Protein AF-A0A5K0V650-F1 (afdb_monomer_lite)

Sequence (108 aa):
VHGYGITNDHCFAHLDLGFRFYSLTGSVNGVLGQTYADNYKSRAKIGLKMPVLGGDREFLSSGLFPTDCAAARFTGTASGLTVEGAVRPGEGDLVCKTGFNGRGMICK

Radius of gyration: 17.77 Å; chains: 1; bounding box: 38×36×45 Å

Secondary structure (DSSP, 8-state):
-------TT------------S---S--TTTT-GGGSTT------TT-SS-----HHHH--SSSS----TT-------SS---TTPPPTTS----EEE-TTSS-EEE-

InterPro domains:
  IPR009646 Root cap [PF06830] (18-74)

Structure (mmCIF, N/CA/C/O backbone):
data_AF-A0A5K0V650-F1
#
_entry.id   AF-A0A5K0V650-F1
#
loop_
_atom_site.group_PDB
_atom_site.id
_atom_site.type_symbol
_atom_site.label_atom_id
_atom_site.label_alt_id
_atom_site.label_comp_id
_atom_site.label_asym_id
_atom_site.label_entity_id
_atom_site.label_seq_id
_atom_site.pdbx_PDB_ins_code
_atom_site.Cartn_x
_atom_site.Cartn_y
_atom_site.Cartn_z
_atom_site.occupancy
_atom_site.B_iso_or_equiv
_atom_site.auth_seq_id
_atom_site.auth_comp_id
_atom_site.auth_asym_id
_atom_site.auth_atom_id
_atom_site.pdbx_PDB_model_num
ATOM 1 N N . VAL A 1 1 ? -12.272 10.402 17.957 1.00 54.97 1 VAL A N 1
ATOM 2 C CA . VAL A 1 1 ? -12.130 10.947 16.582 1.00 54.97 1 VAL A CA 1
ATOM 3 C C . VAL A 1 1 ? -12.067 9.872 15.500 1.00 54.97 1 VAL A C 1
ATOM 5 O O . VAL A 1 1 ? -12.547 10.177 14.421 1.00 54.97 1 VAL A O 1
ATOM 8 N N . HIS A 1 2 ? -11.681 8.621 15.766 1.00 61.09 2 HIS A N 1
ATOM 9 C CA . HIS A 1 2 ? -11.790 7.601 14.713 1.00 61.09 2 HIS A CA 1
ATOM 10 C C . HIS A 1 2 ? -12.796 6.475 14.943 1.00 61.09 2 HIS A C 1
ATOM 12 O O . HIS A 1 2 ? -13.172 5.858 13.962 1.00 61.09 2 HIS A O 1
ATOM 18 N N . GLY A 1 3 ? -13.323 6.293 16.165 1.00 56.44 3 GLY A N 1
ATOM 19 C CA . GLY A 1 3 ? -14.560 5.533 16.410 1.00 56.44 3 GLY A CA 1
ATOM 20 C C . GLY A 1 3 ? -14.665 4.226 15.623 1.00 56.44 3 GLY A C 1
ATOM 21 O O . GLY A 1 3 ? -15.738 3.931 15.115 1.00 56.44 3 GLY A O 1
ATOM 22 N N . TYR A 1 4 ? -13.550 3.497 15.485 1.00 66.94 4 TYR A N 1
ATOM 23 C CA . TYR A 1 4 ? -13.370 2.382 14.549 1.00 66.94 4 TYR A CA 1
ATOM 24 C C . TYR A 1 4 ? -14.221 1.142 14.888 1.00 66.94 4 TYR A C 1
ATOM 26 O O . TYR A 1 4 ? -13.916 0.047 14.435 1.00 66.94 4 TYR A O 1
ATOM 34 N N . GLY A 1 5 ? -15.255 1.289 15.722 1.00 66.56 5 GLY A N 1
ATOM 35 C CA . GLY A 1 5 ? -16.130 0.197 16.139 1.00 66.56 5 GLY A CA 1
ATOM 36 C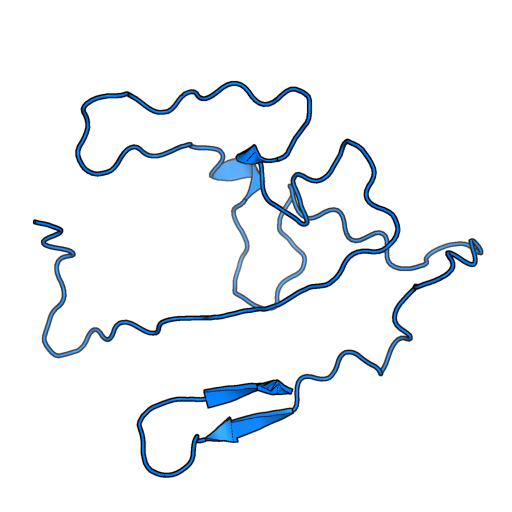 C . GLY A 1 5 ? -15.399 -0.912 16.889 1.00 66.56 5 GLY A C 1
ATOM 37 O O . GLY A 1 5 ? -15.839 -2.052 16.850 1.00 66.56 5 GLY A O 1
ATOM 38 N N . ILE A 1 6 ? -14.274 -0.603 17.540 1.00 68.31 6 ILE A N 1
ATOM 39 C CA . ILE A 1 6 ? -13.504 -1.598 18.285 1.00 68.31 6 ILE A CA 1
ATOM 40 C C . ILE A 1 6 ? -14.292 -2.041 19.511 1.00 68.31 6 ILE A C 1
ATOM 42 O O . ILE A 1 6 ? -14.545 -1.251 20.421 1.00 68.31 6 ILE A O 1
ATOM 46 N N . THR A 1 7 ? -14.674 -3.313 19.507 1.00 77.00 7 THR A N 1
ATOM 47 C CA . THR A 1 7 ? -15.161 -4.042 20.674 1.00 77.00 7 THR A CA 1
ATOM 48 C C . THR A 1 7 ? -13.969 -4.510 21.510 1.00 77.00 7 THR A C 1
ATOM 50 O O . THR A 1 7 ? -12.820 -4.434 21.072 1.00 77.00 7 THR A O 1
ATOM 53 N N . ASN A 1 8 ? -14.223 -5.032 22.712 1.00 74.50 8 ASN A N 1
ATOM 54 C CA . ASN A 1 8 ? -13.172 -5.581 23.585 1.00 74.50 8 ASN A CA 1
ATOM 55 C C . ASN A 1 8 ? -12.379 -6.740 22.944 1.00 74.50 8 ASN A C 1
ATOM 57 O O . ASN A 1 8 ? -11.324 -7.122 23.448 1.00 74.50 8 ASN A O 1
ATOM 61 N N . ASP A 1 9 ? -12.879 -7.272 21.832 1.00 76.88 9 ASP A N 1
A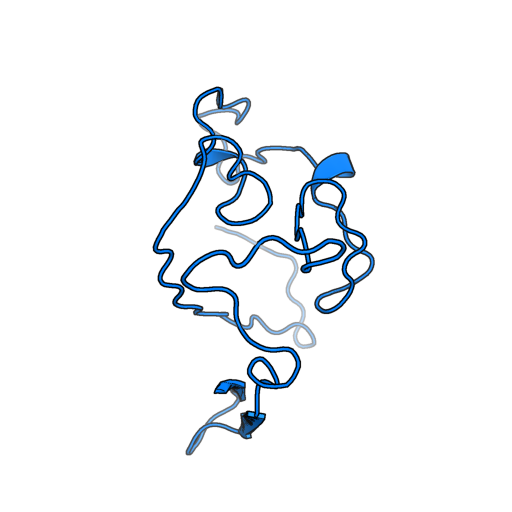TOM 62 C CA . ASP A 1 9 ? -12.358 -8.426 21.105 1.00 76.88 9 ASP A CA 1
ATOM 63 C C . ASP A 1 9 ? -11.453 -7.998 19.933 1.00 76.88 9 ASP A C 1
ATOM 65 O O . ASP A 1 9 ? -10.783 -8.825 19.313 1.00 76.88 9 ASP A O 1
ATOM 69 N N . HIS A 1 10 ? -11.415 -6.700 19.617 1.00 68.00 10 HIS A N 1
ATOM 70 C CA . HIS A 1 10 ? -10.635 -6.136 18.522 1.00 68.00 10 HIS A CA 1
ATOM 71 C C . HIS A 1 10 ? -9.383 -5.426 19.056 1.00 68.00 10 HIS A C 1
ATOM 73 O O . HIS A 1 10 ? -9.441 -4.605 19.967 1.00 68.00 10 HIS A O 1
ATOM 79 N N . CYS A 1 11 ? -8.223 -5.734 18.476 1.00 69.88 11 CYS A N 1
ATOM 80 C CA . CYS A 1 11 ? -6.940 -5.142 18.853 1.00 69.88 11 CYS A CA 1
ATOM 81 C C . CYS A 1 11 ? -6.312 -4.429 17.653 1.00 69.88 11 CYS A C 1
ATOM 83 O O . CYS A 1 11 ? -6.338 -4.946 16.538 1.00 69.88 11 CYS A O 1
ATOM 85 N N . PHE A 1 12 ? -5.702 -3.265 17.890 1.00 68.88 12 PHE A N 1
ATOM 86 C CA . PHE A 1 12 ? -4.808 -2.652 16.911 1.00 68.88 12 PHE A CA 1
ATOM 87 C C . PHE A 1 12 ? -3.414 -3.258 17.027 1.00 68.88 12 PHE A C 1
ATOM 89 O O . PHE A 1 12 ? -2.858 -3.341 18.121 1.00 68.88 12 PHE A O 1
ATOM 96 N N . ALA A 1 13 ? -2.836 -3.616 15.886 1.00 69.25 13 ALA A N 1
ATOM 97 C CA . ALA A 1 13 ? -1.410 -3.855 15.755 1.00 69.25 13 ALA A CA 1
ATOM 98 C C . ALA A 1 13 ? -0.815 -2.714 14.927 1.00 69.25 13 ALA A C 1
ATOM 100 O O . ALA A 1 13 ? -1.354 -2.366 13.876 1.00 69.25 13 ALA A O 1
ATOM 101 N N . HIS A 1 14 ? 0.275 -2.126 15.413 1.00 70.38 14 HIS A N 1
ATOM 102 C CA . HIS A 1 14 ? 1.083 -1.223 14.608 1.00 70.38 14 HIS A CA 1
ATOM 103 C C . HIS A 1 14 ? 2.166 -2.050 13.918 1.00 70.38 14 HIS A C 1
ATOM 105 O O . HIS A 1 14 ? 2.891 -2.791 14.584 1.00 70.38 14 HIS A O 1
ATOM 111 N N . LEU A 1 15 ? 2.220 -1.971 12.591 1.00 75.00 15 LEU A N 1
ATOM 112 C CA . LEU A 1 15 ? 3.197 -2.674 11.773 1.00 75.00 15 LEU A CA 1
ATOM 113 C C . LEU A 1 15 ? 4.191 -1.652 11.224 1.00 75.00 15 LEU A C 1
ATOM 115 O O . LEU A 1 15 ? 3.898 -0.962 10.251 1.00 75.00 15 LEU A O 1
ATOM 119 N N . ASP A 1 16 ? 5.355 -1.577 11.860 1.00 75.31 16 ASP A N 1
ATOM 120 C CA . ASP A 1 16 ? 6.468 -0.746 11.410 1.00 75.31 16 ASP A CA 1
ATOM 121 C C . ASP A 1 16 ? 7.422 -1.594 10.558 1.00 75.31 16 ASP A C 1
ATOM 123 O O . ASP A 1 16 ? 8.026 -2.552 11.046 1.00 75.31 16 ASP A O 1
ATOM 127 N N . LEU A 1 17 ? 7.558 -1.247 9.275 1.00 74.62 17 LEU A N 1
ATOM 128 C CA . LEU A 1 17 ? 8.448 -1.919 8.326 1.00 74.62 17 LEU A CA 1
ATOM 129 C C . LEU A 1 17 ? 9.429 -0.912 7.722 1.00 74.62 17 LEU A C 1
ATOM 131 O O . LEU A 1 17 ? 9.041 0.183 7.318 1.00 74.62 17 LEU A O 1
ATOM 135 N N . GLY A 1 18 ? 10.701 -1.299 7.638 1.00 78.06 18 GLY A N 1
ATOM 136 C CA . GLY A 1 18 ? 11.758 -0.503 7.021 1.00 78.06 18 GLY A CA 1
ATOM 137 C C . GLY A 1 18 ? 12.340 -1.223 5.813 1.00 78.06 18 GLY A C 1
ATOM 138 O O . GLY A 1 18 ? 12.898 -2.308 5.954 1.00 78.06 18 GLY A O 1
ATOM 139 N N . PHE A 1 19 ? 12.251 -0.603 4.638 1.00 76.81 19 PHE A N 1
ATOM 140 C CA . PHE A 1 19 ? 12.819 -1.131 3.399 1.00 76.81 19 PHE A CA 1
ATOM 141 C C . PHE A 1 19 ? 13.831 -0.147 2.814 1.00 76.81 19 PHE A C 1
ATOM 143 O O . PHE A 1 19 ? 13.639 1.068 2.873 1.00 76.81 19 PHE A O 1
ATOM 150 N N . ARG A 1 20 ? 14.898 -0.673 2.206 1.00 77.06 20 ARG A N 1
ATOM 151 C CA . ARG A 1 20 ? 15.845 0.111 1.409 1.00 77.06 20 ARG A CA 1
ATOM 152 C C . ARG A 1 20 ? 15.850 -0.410 -0.019 1.00 77.06 20 ARG A C 1
ATOM 154 O O . ARG A 1 20 ? 16.187 -1.565 -0.254 1.00 77.06 20 ARG A O 1
ATOM 161 N N . PHE A 1 21 ? 15.511 0.462 -0.960 1.00 76.38 21 PHE A N 1
ATOM 162 C CA . PHE A 1 21 ? 15.482 0.144 -2.384 1.00 76.38 21 PHE A CA 1
ATOM 163 C C . PHE A 1 21 ? 16.673 0.796 -3.089 1.00 76.38 21 PHE A C 1
ATOM 165 O O . PHE A 1 21 ? 16.968 1.964 -2.842 1.00 76.38 21 PHE A O 1
ATOM 172 N N . TYR A 1 22 ? 17.352 0.052 -3.964 1.00 73.94 22 TYR A N 1
ATOM 173 C CA . TYR A 1 22 ? 18.552 0.528 -4.666 1.00 73.94 22 TYR A CA 1
ATOM 174 C C . TYR A 1 22 ? 18.297 0.907 -6.136 1.00 73.94 22 TYR A C 1
ATOM 176 O O . TYR A 1 22 ? 19.114 1.598 -6.734 1.00 73.94 22 TYR A O 1
ATOM 184 N N . SER A 1 23 ? 17.172 0.495 -6.736 1.00 75.62 23 SER A N 1
ATOM 185 C CA . SER A 1 23 ? 16.867 0.750 -8.158 1.00 75.62 23 SER A CA 1
ATOM 186 C C . SER A 1 23 ? 15.358 0.772 -8.435 1.00 75.62 23 SER A C 1
ATOM 188 O O . SER A 1 23 ? 14.808 -0.130 -9.061 1.00 75.62 23 SER A O 1
ATOM 190 N N . LEU A 1 24 ? 14.662 1.796 -7.934 1.00 75.00 24 LEU A N 1
ATOM 191 C CA . LEU A 1 24 ? 13.234 1.981 -8.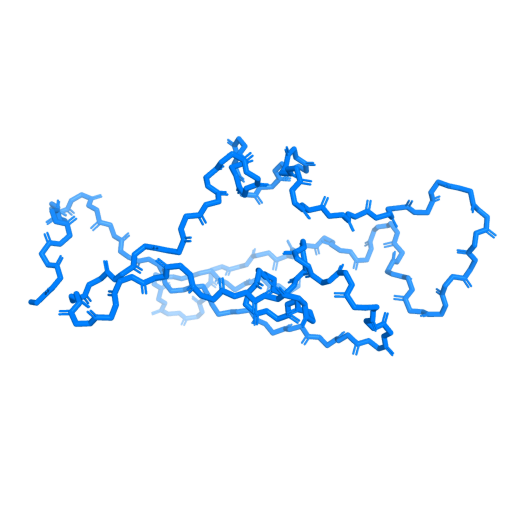215 1.00 75.00 24 LEU A CA 1
ATOM 192 C C . LEU A 1 24 ? 13.021 2.582 -9.610 1.00 75.00 24 LEU A C 1
ATOM 194 O O . LEU A 1 24 ? 13.650 3.573 -9.973 1.00 75.00 24 LEU A O 1
ATOM 198 N N . THR A 1 25 ? 12.099 1.997 -10.375 1.00 76.00 25 THR A N 1
ATOM 199 C CA . THR A 1 25 ? 11.567 2.602 -11.611 1.00 76.00 25 THR A CA 1
ATOM 200 C C . THR A 1 25 ? 10.401 3.536 -11.276 1.00 76.00 25 THR A C 1
ATOM 202 O O . THR A 1 25 ? 9.916 3.502 -10.155 1.00 76.00 25 THR A O 1
ATOM 205 N N . GLY A 1 26 ? 9.881 4.328 -12.223 1.00 74.88 26 GLY A N 1
ATOM 206 C CA . GLY A 1 26 ? 8.679 5.155 -11.984 1.00 74.88 26 GLY A CA 1
ATOM 207 C C . GLY A 1 26 ? 7.403 4.353 -11.662 1.00 74.88 26 GLY A C 1
ATOM 208 O O . GLY A 1 26 ? 6.473 4.868 -11.044 1.00 74.88 26 GLY A O 1
ATOM 209 N N . SER A 1 27 ? 7.362 3.058 -12.005 1.00 76.88 27 SER A N 1
ATOM 210 C CA . SER A 1 27 ? 6.220 2.169 -11.748 1.00 76.88 27 SER A CA 1
ATOM 211 C C . SER A 1 27 ? 6.300 1.530 -10.351 1.00 76.88 27 SER A C 1
ATOM 213 O O . SER A 1 27 ? 6.400 0.313 -10.213 1.00 76.88 27 SER A O 1
ATOM 215 N N . VAL A 1 28 ? 6.255 2.354 -9.298 1.00 80.88 28 VAL A N 1
ATOM 216 C CA . VAL A 1 28 ? 6.411 1.915 -7.891 1.00 80.88 28 VAL A CA 1
ATOM 217 C C . VAL A 1 28 ? 5.114 1.513 -7.185 1.00 80.88 28 VAL A C 1
ATOM 219 O O . VAL A 1 28 ? 5.158 1.174 -6.004 1.00 80.88 28 VAL A O 1
ATOM 222 N N . ASN A 1 29 ? 3.966 1.533 -7.875 1.00 79.75 29 ASN A N 1
ATOM 223 C CA . ASN A 1 29 ? 2.640 1.299 -7.278 1.00 79.75 29 ASN A CA 1
ATOM 224 C C . ASN A 1 29 ? 2.589 0.059 -6.371 1.00 79.75 29 ASN A C 1
ATOM 226 O O . ASN A 1 29 ? 2.034 0.125 -5.281 1.00 79.75 29 ASN A O 1
ATOM 230 N N . GLY A 1 30 ? 3.199 -1.046 -6.800 1.00 76.19 30 GLY A N 1
ATOM 231 C CA . GLY A 1 30 ? 3.203 -2.309 -6.061 1.00 76.19 30 GLY A CA 1
ATOM 232 C C . GLY A 1 30 ? 4.206 -2.419 -4.918 1.00 76.19 30 GLY A C 1
ATOM 233 O O . GLY A 1 30 ? 4.164 -3.404 -4.193 1.00 76.19 30 GLY A O 1
ATOM 234 N N . VAL A 1 31 ? 5.121 -1.455 -4.784 1.00 78.38 31 VAL A N 1
ATOM 235 C CA . VAL A 1 31 ? 6.234 -1.499 -3.820 1.00 78.38 31 VAL A CA 1
ATOM 236 C C . VAL A 1 31 ? 6.117 -0.376 -2.792 1.00 78.38 31 VAL A C 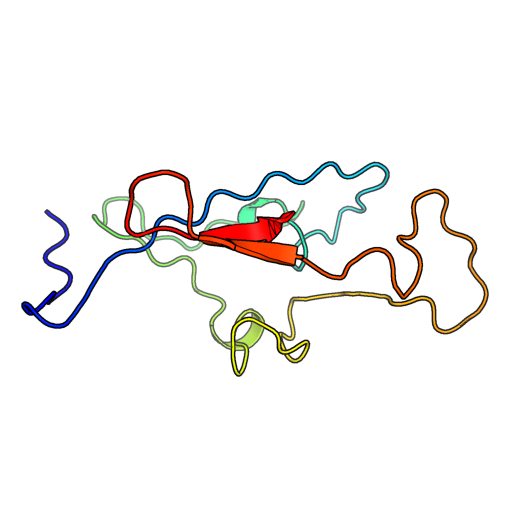1
ATOM 238 O O . VAL A 1 31 ? 6.168 -0.631 -1.595 1.00 78.38 31 VAL A O 1
ATOM 241 N N . LEU A 1 32 ? 5.938 0.866 -3.250 1.00 83.12 32 LEU A N 1
ATOM 242 C CA . LEU A 1 32 ? 5.792 2.045 -2.387 1.00 83.12 32 LEU A CA 1
ATOM 243 C C . LEU A 1 32 ? 4.335 2.495 -2.224 1.00 83.12 32 LEU A C 1
ATOM 245 O O . LEU A 1 32 ? 4.031 3.302 -1.349 1.00 83.12 32 LEU A O 1
ATOM 249 N N . GLY A 1 33 ? 3.434 1.990 -3.065 1.00 84.69 33 GLY A N 1
ATOM 250 C CA . GLY A 1 33 ? 2.041 2.415 -3.103 1.00 84.69 33 GLY A CA 1
ATOM 251 C C . GLY A 1 33 ? 1.772 3.519 -4.123 1.00 84.69 33 GLY A C 1
ATOM 252 O O . GLY A 1 33 ? 2.676 4.173 -4.649 1.00 84.69 33 GLY A O 1
ATOM 253 N N . GLN A 1 34 ? 0.483 3.731 -4.398 1.00 86.69 34 GLN A N 1
ATOM 254 C CA . GLN A 1 34 ? 0.036 4.628 -5.466 1.00 86.69 34 GLN A CA 1
ATOM 255 C C . GLN A 1 34 ? 0.460 6.085 -5.309 1.00 86.69 34 GLN A C 1
ATOM 257 O O . GLN A 1 34 ? 0.627 6.772 -6.306 1.00 86.69 34 GLN A O 1
ATOM 262 N N . THR A 1 35 ? 0.683 6.562 -4.084 1.00 87.25 35 THR A N 1
ATOM 263 C CA . THR A 1 35 ? 1.058 7.960 -3.822 1.00 87.25 35 THR A CA 1
ATOM 264 C C . THR A 1 35 ? 2.473 8.318 -4.270 1.00 87.25 35 THR A C 1
ATOM 266 O O . THR A 1 35 ? 2.785 9.501 -4.359 1.00 87.25 35 THR A O 1
ATOM 269 N N . TYR A 1 36 ? 3.320 7.321 -4.534 1.00 86.75 36 TYR A N 1
ATOM 270 C CA . TYR A 1 36 ? 4.702 7.512 -4.979 1.00 86.75 36 TYR A CA 1
ATOM 271 C C . TYR A 1 36 ? 4.877 7.350 -6.493 1.00 86.75 36 TYR A C 1
ATOM 273 O O . TYR A 1 36 ? 5.980 7.560 -6.996 1.00 86.75 36 TYR A O 1
ATOM 281 N N . ALA A 1 37 ? 3.824 6.971 -7.224 1.00 84.50 37 ALA A N 1
ATOM 282 C CA . ALA A 1 37 ? 3.884 6.904 -8.678 1.00 84.50 37 ALA A CA 1
ATOM 283 C C . ALA A 1 37 ? 4.022 8.306 -9.286 1.00 84.50 37 ALA A C 1
ATOM 285 O O . ALA A 1 37 ? 3.387 9.263 -8.839 1.00 84.50 37 ALA A O 1
ATOM 286 N N . ASP A 1 38 ? 4.830 8.410 -10.337 1.00 85.25 38 ASP A N 1
ATOM 287 C CA . ASP A 1 38 ? 5.130 9.661 -11.043 1.00 85.25 38 ASP A CA 1
ATOM 288 C C . ASP A 1 38 ? 3.884 10.358 -11.614 1.00 85.25 38 ASP A C 1
ATOM 290 O O . ASP A 1 38 ? 3.796 11.585 -11.653 1.00 85.25 38 ASP A O 1
ATOM 294 N N . ASN A 1 39 ? 2.891 9.573 -12.017 1.00 85.75 39 ASN A N 1
ATOM 295 C CA . ASN A 1 39 ? 1.635 10.029 -12.588 1.00 85.75 39 ASN A CA 1
ATOM 296 C C . ASN A 1 39 ? 0.484 10.094 -11.569 1.00 85.75 39 ASN A C 1
ATOM 298 O O . ASN A 1 39 ? -0.674 10.272 -11.971 1.00 85.75 39 ASN A O 1
ATOM 302 N N . TYR A 1 40 ? 0.766 9.948 -10.270 1.00 88.00 40 TYR A N 1
ATOM 303 C CA . TYR A 1 40 ? -0.273 9.948 -9.249 1.00 88.00 40 TYR A CA 1
ATOM 304 C C . TYR A 1 40 ? -0.993 11.294 -9.171 1.00 88.00 40 TYR A C 1
ATOM 306 O O . TYR A 1 40 ? -0.398 12.362 -9.031 1.00 88.00 40 TYR A O 1
ATOM 314 N N . LYS A 1 41 ? -2.324 11.227 -9.193 1.00 88.38 41 LYS A N 1
ATOM 315 C CA . LYS A 1 41 ? -3.204 12.358 -8.910 1.00 88.38 41 LYS A CA 1
ATOM 316 C C . LYS A 1 41 ? -4.148 11.956 -7.794 1.00 88.38 41 LYS A C 1
ATOM 318 O O . LYS A 1 41 ? -4.922 11.010 -7.940 1.00 88.38 41 LYS A O 1
ATOM 323 N N . SER A 1 42 ? -4.087 12.687 -6.684 1.00 87.25 42 SER A N 1
ATOM 324 C CA . SER A 1 42 ? -4.951 12.421 -5.540 1.00 87.25 42 SER A CA 1
ATOM 325 C C . SER A 1 42 ? -6.419 12.590 -5.926 1.00 87.25 42 SER A C 1
ATOM 327 O O . SER A 1 42 ? -6.846 13.668 -6.332 1.00 87.25 42 SER A O 1
ATOM 329 N N . ARG A 1 43 ? -7.198 11.518 -5.763 1.00 86.31 43 ARG A N 1
ATOM 330 C CA . ARG A 1 43 ? -8.671 11.547 -5.812 1.00 86.31 43 ARG A CA 1
ATOM 331 C C . ARG A 1 43 ? -9.289 11.712 -4.422 1.00 86.31 43 ARG A C 1
ATOM 333 O O . ARG A 1 43 ? -10.508 11.685 -4.272 1.00 86.31 43 ARG A O 1
ATOM 340 N N . ALA A 1 44 ? -8.448 11.841 -3.399 1.00 87.19 44 ALA A N 1
ATOM 341 C CA . ALA A 1 44 ? -8.870 11.901 -2.015 1.00 87.19 44 ALA A CA 1
ATOM 342 C C . ALA A 1 44 ? -9.658 13.196 -1.770 1.00 87.19 44 ALA A C 1
ATOM 344 O O . ALA A 1 44 ? -9.188 14.291 -2.087 1.00 87.19 44 ALA A O 1
ATOM 345 N N . LYS A 1 45 ? -10.856 13.090 -1.188 1.00 84.81 45 LYS A N 1
ATOM 346 C CA . LYS A 1 45 ? -11.675 14.268 -0.883 1.00 84.81 45 LYS A CA 1
ATOM 347 C C . LYS A 1 45 ? -11.084 15.028 0.305 1.00 84.81 45 LYS A C 1
ATOM 349 O O . LYS A 1 45 ? -11.187 14.591 1.452 1.00 84.81 45 LYS A O 1
ATOM 354 N N . ILE A 1 46 ? -10.479 16.175 0.015 1.00 83.56 46 ILE A N 1
ATOM 355 C CA . ILE A 1 46 ? -9.894 17.075 1.014 1.00 83.56 46 ILE A CA 1
ATOM 356 C C . ILE A 1 46 ? -11.003 17.596 1.944 1.00 83.56 46 ILE A C 1
ATOM 358 O O . ILE A 1 46 ? -12.121 17.865 1.507 1.00 83.56 46 ILE A O 1
ATOM 362 N N . GLY A 1 47 ? -10.702 17.702 3.241 1.00 84.69 47 GLY A N 1
ATOM 363 C CA . GLY A 1 47 ? -11.648 18.157 4.268 1.00 84.69 47 GLY A CA 1
ATOM 364 C C . GLY A 1 47 ? -12.476 17.041 4.912 1.00 84.69 47 GLY A C 1
ATOM 365 O O . GLY A 1 47 ? -13.186 17.294 5.883 1.00 84.69 47 GLY A O 1
ATOM 366 N N . LEU A 1 48 ? -12.361 15.796 4.432 1.00 83.25 48 LEU A N 1
ATOM 367 C CA . LEU A 1 48 ? -12.842 14.637 5.177 1.00 83.25 48 LEU A CA 1
ATOM 368 C C . LEU A 1 48 ? -11.833 14.227 6.247 1.00 83.25 48 LEU A C 1
ATOM 370 O O . LEU A 1 48 ? -10.623 14.283 6.056 1.00 83.25 48 LEU A O 1
ATOM 374 N N . LYS A 1 49 ? -12.363 13.737 7.363 1.00 80.56 49 LYS A N 1
ATOM 375 C CA . LYS A 1 49 ? -11.579 13.250 8.499 1.00 80.56 49 LYS A CA 1
ATOM 376 C C . LYS A 1 49 ? -10.757 11.994 8.191 1.00 80.56 49 LYS A C 1
ATOM 378 O O . LYS A 1 49 ? -9.717 11.784 8.799 1.00 80.56 49 LYS A O 1
ATOM 383 N N . MET A 1 50 ? -11.264 11.151 7.291 1.00 80.75 50 MET A N 1
ATOM 384 C CA . MET A 1 50 ? -10.615 9.927 6.818 1.00 80.75 50 MET A CA 1
ATOM 385 C C . MET A 1 50 ? -10.860 9.802 5.312 1.00 80.75 50 MET A C 1
ATOM 387 O O . MET A 1 50 ? -11.837 9.179 4.892 1.00 80.75 50 MET A O 1
ATOM 391 N N . PRO A 1 51 ? -10.054 10.481 4.485 1.00 81.94 51 PRO A N 1
ATOM 392 C CA . PRO A 1 51 ? -10.207 10.411 3.046 1.00 81.94 51 PRO A CA 1
ATOM 393 C C . PRO A 1 51 ? -9.686 9.062 2.533 1.00 81.94 51 PRO A C 1
ATOM 395 O O . PRO A 1 51 ? -8.556 8.668 2.809 1.00 81.94 51 PRO A O 1
ATOM 398 N N . VAL A 1 52 ? -10.520 8.356 1.774 1.00 84.12 52 VAL A N 1
ATOM 399 C CA . VAL A 1 52 ? -10.154 7.092 1.124 1.00 84.12 52 VAL A CA 1
ATOM 400 C C . VAL A 1 52 ? -9.542 7.406 -0.242 1.00 84.12 52 VAL A C 1
ATOM 402 O O . VAL A 1 52 ? -10.127 8.158 -1.021 1.00 84.12 52 VAL A O 1
ATOM 405 N N . LEU A 1 53 ? -8.363 6.849 -0.536 1.00 86.44 53 LEU A N 1
ATOM 406 C CA . LEU A 1 53 ? -7.668 7.057 -1.820 1.00 86.44 53 LEU A CA 1
ATOM 407 C C . LEU A 1 53 ? -8.309 6.261 -2.979 1.00 86.44 53 LEU A C 1
ATOM 409 O O . LEU A 1 53 ? -8.185 6.626 -4.153 1.00 86.44 53 LEU A O 1
ATOM 413 N N . GLY A 1 54 ? -9.023 5.183 -2.641 1.00 86.12 54 GLY A N 1
ATOM 414 C CA . GLY A 1 54 ? -9.557 4.205 -3.587 1.00 86.12 54 GLY A CA 1
ATOM 415 C C . GLY A 1 54 ? -8.470 3.275 -4.130 1.00 86.12 54 GLY A C 1
ATOM 416 O O . GLY A 1 54 ? -7.343 3.274 -3.631 1.00 86.12 54 GLY A O 1
ATOM 417 N N . GLY A 1 55 ? -8.814 2.516 -5.169 1.00 86.81 55 GLY A N 1
ATOM 418 C CA . GLY A 1 55 ? -7.939 1.495 -5.748 1.00 86.81 55 GLY A CA 1
ATOM 419 C C . GLY A 1 55 ? -8.153 0.103 -5.142 1.00 86.81 55 GLY A C 1
ATOM 420 O O . GLY A 1 55 ? -7.243 -0.714 -5.108 1.00 86.81 55 GLY A O 1
ATOM 421 N N . ASP A 1 56 ? -9.335 -0.154 -4.585 1.00 87.31 56 ASP A N 1
ATOM 422 C CA . ASP A 1 56 ? -9.686 -1.432 -3.971 1.00 87.31 56 ASP A CA 1
ATOM 423 C C . ASP A 1 56 ? -9.460 -2.596 -4.939 1.00 87.31 56 ASP A C 1
ATOM 425 O O . ASP A 1 56 ? -8.800 -3.556 -4.573 1.00 87.31 56 ASP A O 1
ATOM 429 N N . ARG A 1 57 ? -9.891 -2.490 -6.199 1.00 88.25 57 ARG A N 1
ATOM 430 C CA . ARG A 1 57 ? -9.649 -3.546 -7.195 1.00 88.25 57 ARG A CA 1
ATOM 431 C C . ARG A 1 57 ? -8.169 -3.827 -7.447 1.00 88.25 57 ARG A C 1
ATOM 433 O O . ARG A 1 57 ? -7.815 -4.973 -7.701 1.00 88.25 57 ARG A O 1
ATOM 440 N N . GLU A 1 58 ? -7.330 -2.799 -7.447 1.00 87.31 58 GLU A N 1
ATOM 441 C CA . GLU A 1 58 ? -5.908 -2.913 -7.763 1.00 87.31 58 GLU A CA 1
ATOM 442 C C . GLU A 1 58 ? -5.086 -3.394 -6.562 1.00 87.31 58 GLU A C 1
ATOM 444 O O . GLU A 1 58 ? -4.110 -4.116 -6.749 1.00 87.31 58 GLU A O 1
ATOM 449 N N . PHE A 1 59 ? -5.474 -3.008 -5.345 1.00 87.56 59 PHE A N 1
ATOM 450 C CA . PHE A 1 59 ? -4.724 -3.276 -4.114 1.00 87.56 59 PHE A CA 1
ATOM 451 C C . PHE A 1 59 ? -5.324 -4.392 -3.244 1.00 87.56 59 PHE A C 1
ATOM 453 O O . PHE A 1 59 ? -4.749 -4.725 -2.206 1.00 87.56 59 PHE A O 1
ATOM 460 N N . LEU A 1 60 ? -6.461 -4.975 -3.636 1.00 89.38 60 LEU A N 1
ATOM 461 C CA . LEU A 1 60 ? -7.057 -6.104 -2.928 1.00 89.38 60 LEU A CA 1
ATOM 462 C C . LEU A 1 60 ? -6.200 -7.359 -3.105 1.00 89.38 60 LEU A C 1
ATOM 464 O O . LEU A 1 60 ? -5.779 -7.709 -4.204 1.00 89.38 60 LEU A O 1
ATOM 468 N N . SER A 1 61 ? -5.963 -8.016 -1.977 1.00 88.88 61 SER A N 1
ATOM 469 C CA . SER A 1 61 ? -5.213 -9.258 -1.832 1.00 88.88 61 SER A CA 1
ATOM 470 C C . SER A 1 61 ? -6.058 -10.214 -0.998 1.00 88.88 61 SER A C 1
ATOM 472 O O . SER A 1 61 ? -6.783 -9.767 -0.101 1.00 88.88 61 SER A O 1
ATOM 474 N N . SER A 1 62 ? -5.967 -11.520 -1.247 1.00 88.25 62 SER A N 1
ATOM 475 C CA . SER A 1 62 ? -6.675 -12.522 -0.432 1.00 88.25 62 SER A CA 1
ATOM 476 C C . SER A 1 62 ? -6.127 -12.645 0.996 1.00 88.25 62 SER A C 1
ATOM 478 O O . SER A 1 62 ? -6.742 -13.295 1.842 1.00 88.25 62 SER A O 1
ATOM 480 N N . GLY A 1 63 ? -4.996 -12.002 1.301 1.00 83.44 63 GLY A N 1
ATOM 481 C CA . GLY A 1 63 ? -4.398 -12.002 2.632 1.00 83.44 63 GLY A CA 1
ATOM 482 C C . GLY A 1 63 ? -3.107 -11.186 2.720 1.00 83.44 63 GLY A C 1
ATOM 483 O O . GLY A 1 63 ? -2.775 -10.412 1.826 1.00 83.44 63 GLY A O 1
ATOM 484 N N . LEU A 1 64 ? -2.345 -11.398 3.796 1.00 77.94 64 LEU A N 1
ATOM 485 C CA . LEU A 1 64 ? -1.078 -10.694 4.037 1.00 77.94 64 LEU A CA 1
ATOM 486 C C . LEU A 1 64 ? 0.122 -11.279 3.266 1.00 77.94 64 LEU A C 1
ATOM 488 O O . LEU A 1 64 ? 0.990 -10.536 2.826 1.00 77.94 64 LEU A O 1
ATOM 492 N N . PHE A 1 65 ? 0.173 -12.604 3.128 1.00 77.12 65 PHE A N 1
ATOM 493 C CA . PHE A 1 65 ? 1.223 -13.349 2.414 1.00 77.12 65 PHE A CA 1
ATOM 494 C C . PHE A 1 65 ? 0.928 -13.731 0.945 1.00 77.12 65 PHE A C 1
ATOM 496 O O . PHE A 1 65 ? 1.862 -14.142 0.258 1.00 77.12 65 PHE A O 1
ATOM 503 N N . PRO A 1 66 ? -0.315 -13.655 0.430 1.00 79.31 66 PRO A N 1
ATOM 504 C CA . PRO A 1 66 ? -0.602 -13.844 -0.985 1.00 79.31 66 PRO A CA 1
ATOM 505 C C . PRO A 1 66 ? 0.101 -12.840 -1.895 1.00 79.31 66 PRO A C 1
ATOM 507 O O . PRO A 1 66 ? 0.318 -11.677 -1.559 1.00 79.31 66 PRO A O 1
ATOM 510 N N . THR A 1 67 ? 0.413 -13.312 -3.095 1.00 80.69 67 THR A N 1
ATOM 511 C CA . THR A 1 67 ? 1.004 -12.534 -4.187 1.00 80.69 67 THR A CA 1
ATOM 512 C C . THR A 1 67 ? -0.033 -12.188 -5.262 1.00 80.69 67 THR A C 1
ATOM 514 O O . THR A 1 67 ? 0.326 -11.926 -6.406 1.00 80.69 67 THR A O 1
ATOM 517 N N . ASP A 1 68 ? -1.324 -12.205 -4.914 1.00 85.38 68 ASP A N 1
ATOM 518 C CA . ASP A 1 68 ? -2.456 -12.025 -5.836 1.00 85.38 68 ASP A CA 1
ATOM 519 C C . ASP A 1 68 ? -2.915 -10.565 -5.995 1.00 85.38 68 ASP A C 1
ATOM 521 O O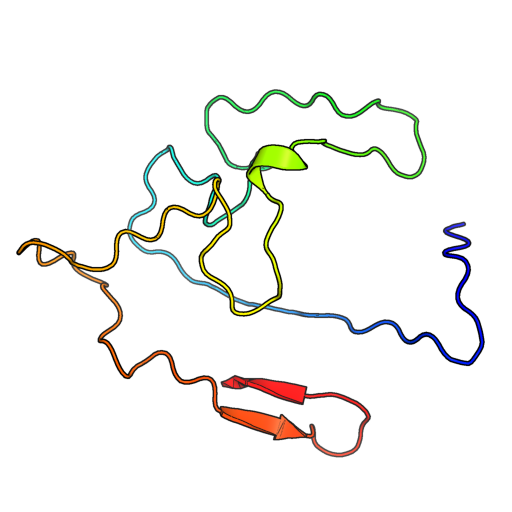 . ASP A 1 68 ? -3.850 -10.283 -6.744 1.00 85.38 68 ASP A O 1
ATOM 525 N N . CYS A 1 69 ? -2.231 -9.622 -5.344 1.00 87.19 69 CYS A N 1
ATOM 526 C CA . CYS A 1 69 ? -2.471 -8.194 -5.514 1.00 87.19 69 CYS A CA 1
ATOM 527 C C . CYS A 1 69 ? -2.099 -7.736 -6.934 1.00 87.19 69 CYS A C 1
ATOM 529 O O . CYS A 1 69 ? -0.940 -7.805 -7.344 1.00 87.19 69 CYS A O 1
ATOM 531 N N . ALA A 1 70 ? -3.069 -7.203 -7.681 1.00 87.31 70 ALA A N 1
ATOM 532 C CA . ALA A 1 70 ? -2.872 -6.785 -9.071 1.00 87.31 70 ALA A CA 1
ATOM 533 C C . ALA A 1 70 ? -1.877 -5.616 -9.223 1.00 87.31 70 ALA A C 1
ATOM 535 O O . ALA A 1 70 ? -1.167 -5.520 -10.227 1.00 87.31 70 ALA A O 1
ATOM 536 N N . ALA A 1 71 ? -1.812 -4.724 -8.232 1.00 85.25 71 ALA A N 1
ATOM 537 C CA . ALA A 1 71 ? -0.847 -3.631 -8.189 1.00 85.25 71 ALA A CA 1
ATOM 538 C C . ALA A 1 71 ? 0.563 -4.114 -7.825 1.00 85.25 71 ALA A C 1
ATOM 540 O O . ALA A 1 71 ? 1.539 -3.461 -8.205 1.00 85.25 71 ALA A O 1
ATOM 541 N N . ALA A 1 72 ? 0.682 -5.234 -7.104 1.00 79.69 72 ALA A N 1
ATOM 542 C CA . ALA A 1 72 ? 1.950 -5.782 -6.658 1.00 79.69 72 ALA A CA 1
ATOM 543 C C . ALA A 1 72 ? 2.712 -6.405 -7.833 1.00 79.69 72 ALA A C 1
ATOM 545 O O . ALA A 1 72 ? 2.465 -7.525 -8.271 1.00 79.69 72 ALA A O 1
ATOM 546 N N . ARG A 1 73 ? 3.678 -5.658 -8.365 1.00 70.75 73 ARG A N 1
ATOM 547 C CA . ARG A 1 73 ? 4.528 -6.110 -9.470 1.00 70.75 73 ARG A CA 1
ATOM 548 C C . ARG A 1 73 ? 5.831 -6.661 -8.917 1.00 70.75 73 ARG A C 1
ATOM 550 O O . ARG A 1 73 ? 6.865 -6.001 -8.964 1.00 70.75 73 ARG A O 1
ATOM 557 N N . PHE A 1 74 ? 5.776 -7.883 -8.404 1.00 65.00 74 PHE A N 1
ATOM 558 C CA . PHE A 1 74 ? 6.978 -8.643 -8.092 1.00 65.00 74 PHE A CA 1
ATOM 559 C C . PHE A 1 74 ? 7.423 -9.383 -9.349 1.00 65.00 74 PHE A C 1
ATOM 561 O O . PHE A 1 74 ? 6.929 -10.464 -9.660 1.00 65.00 74 PHE A O 1
ATOM 568 N N . THR A 1 75 ? 8.365 -8.815 -10.099 1.00 56.91 75 THR A N 1
ATOM 569 C CA . THR A 1 75 ? 9.115 -9.617 -11.068 1.00 56.91 75 THR A CA 1
ATOM 570 C C . THR A 1 75 ? 10.120 -10.453 -10.285 1.00 56.91 75 THR A C 1
ATOM 572 O O . THR A 1 75 ? 11.280 -10.075 -10.137 1.00 56.91 75 THR A O 1
ATOM 575 N N . GLY A 1 76 ? 9.662 -11.583 -9.737 1.00 52.97 76 GLY A N 1
ATOM 576 C CA . GLY A 1 76 ? 10.574 -12.678 -9.424 1.00 52.97 76 GLY A CA 1
ATOM 577 C C . GLY A 1 76 ? 11.327 -13.028 -10.705 1.00 52.97 76 GLY A C 1
ATOM 578 O O . GLY A 1 76 ? 10.750 -12.943 -11.789 1.00 52.97 76 GLY A O 1
ATOM 579 N N . THR A 1 77 ? 12.613 -13.340 -10.599 1.00 46.03 77 THR A N 1
ATOM 580 C CA . THR A 1 77 ? 13.537 -13.633 -11.704 1.00 46.03 77 THR A CA 1
ATOM 581 C C . THR A 1 77 ? 13.115 -14.867 -12.517 1.00 46.03 77 THR A C 1
ATOM 583 O O . THR A 1 77 ? 13.797 -15.884 -12.558 1.00 46.03 77 THR A O 1
ATOM 586 N N . ALA A 1 78 ? 11.991 -14.793 -13.221 1.00 46.06 78 ALA A N 1
ATOM 587 C CA . ALA A 1 78 ? 11.674 -15.665 -14.330 1.00 46.06 78 ALA A CA 1
ATOM 588 C C . ALA A 1 78 ? 12.319 -15.037 -15.568 1.00 46.06 78 ALA A C 1
ATOM 590 O O . ALA A 1 78 ? 11.777 -14.100 -16.149 1.00 46.06 78 ALA A O 1
ATOM 591 N N . SER A 1 79 ? 13.474 -15.580 -15.960 1.00 44.03 79 SER A N 1
ATOM 592 C CA . SER A 1 79 ? 14.291 -15.224 -17.138 1.00 44.03 79 SER A CA 1
ATOM 593 C C . SER A 1 79 ? 15.459 -14.269 -16.861 1.00 44.03 79 SER A C 1
ATOM 595 O O . SER A 1 79 ? 15.400 -13.080 -17.146 1.00 44.03 79 SER A O 1
ATOM 597 N N . GLY A 1 80 ? 16.562 -14.830 -16.354 1.00 44.38 80 GLY A N 1
ATOM 598 C CA . GLY A 1 80 ? 17.921 -14.510 -16.822 1.00 44.38 80 GLY A CA 1
ATOM 599 C C . GLY A 1 80 ? 18.491 -13.102 -16.618 1.00 44.38 80 GLY A C 1
ATOM 600 O O . GLY A 1 80 ? 19.631 -12.880 -17.014 1.00 44.38 80 GLY A O 1
ATOM 601 N N . LEU A 1 81 ? 17.769 -12.160 -16.011 1.00 44.75 81 LEU A N 1
ATOM 602 C CA . LEU A 1 81 ? 18.300 -10.831 -15.726 1.00 44.75 81 LEU A CA 1
ATOM 603 C C . LEU A 1 81 ? 18.893 -10.815 -14.315 1.00 44.75 81 LEU A C 1
ATOM 605 O O . LEU A 1 81 ? 18.171 -10.811 -13.317 1.00 44.75 81 LEU A O 1
ATOM 609 N N . THR A 1 82 ? 20.222 -10.818 -14.225 1.00 42.72 82 THR A N 1
ATOM 610 C CA . THR A 1 82 ? 20.939 -10.490 -12.991 1.00 42.72 82 THR A CA 1
ATOM 611 C C . THR A 1 82 ? 20.722 -9.010 -12.696 1.00 42.72 82 THR A C 1
ATOM 613 O O . THR A 1 82 ? 21.455 -8.155 -13.188 1.00 42.72 82 THR A O 1
ATOM 616 N N . VAL A 1 83 ? 19.676 -8.695 -11.936 1.00 49.91 83 VAL A N 1
ATOM 617 C CA . VAL A 1 83 ? 19.505 -7.360 -11.360 1.00 49.91 83 VAL A CA 1
ATOM 618 C C . VAL A 1 83 ? 20.406 -7.293 -10.130 1.00 49.91 83 VAL A C 1
ATOM 620 O O . VAL A 1 83 ? 20.232 -8.083 -9.198 1.00 49.91 83 VAL A O 1
ATOM 623 N N . GLU A 1 84 ? 21.389 -6.390 -10.126 1.00 42.19 84 GLU A N 1
ATOM 624 C CA . GLU A 1 84 ? 22.158 -6.097 -8.913 1.00 42.19 84 GLU A CA 1
ATOM 625 C C . GLU A 1 84 ? 21.184 -5.708 -7.787 1.00 42.19 84 GLU A C 1
ATOM 627 O O . GLU A 1 84 ? 20.412 -4.760 -7.917 1.00 42.19 84 GLU A O 1
ATOM 632 N N . GLY A 1 85 ? 21.175 -6.485 -6.698 1.00 48.84 85 GLY A N 1
ATOM 633 C CA . GLY A 1 85 ? 20.256 -6.298 -5.568 1.00 48.84 85 GLY A CA 1
ATOM 634 C C . GLY A 1 85 ? 19.021 -7.210 -5.544 1.00 48.84 85 GLY A C 1
ATOM 635 O O . GLY A 1 85 ? 18.161 -7.019 -4.685 1.00 48.84 85 GLY A O 1
ATOM 636 N N . ALA A 1 86 ? 18.912 -8.205 -6.432 1.00 50.06 86 ALA A N 1
ATOM 637 C CA . ALA A 1 86 ? 17.884 -9.241 -6.310 1.00 50.06 86 ALA A CA 1
ATOM 638 C C . ALA A 1 86 ? 18.122 -10.110 -5.056 1.00 50.06 86 ALA A C 1
ATOM 640 O O . ALA A 1 86 ? 19.154 -10.774 -4.936 1.00 50.06 86 ALA A O 1
ATOM 641 N N . VAL A 1 87 ? 17.156 -10.113 -4.132 1.00 50.47 87 VAL A N 1
ATOM 642 C CA . VAL A 1 87 ? 17.144 -10.995 -2.953 1.00 50.47 87 VAL A CA 1
ATOM 643 C C . VAL A 1 87 ? 17.064 -12.447 -3.426 1.00 50.47 87 VAL A C 1
ATOM 645 O O . VAL A 1 87 ? 16.223 -12.794 -4.259 1.00 50.47 87 VAL A O 1
ATOM 648 N N . ARG A 1 88 ? 17.964 -13.300 -2.929 1.00 48.78 88 ARG A N 1
ATOM 649 C CA . ARG A 1 88 ? 17.993 -14.719 -3.293 1.00 48.78 88 ARG A CA 1
ATOM 650 C C . ARG A 1 88 ? 16.736 -15.431 -2.772 1.00 48.78 88 ARG A C 1
ATOM 652 O O . ARG A 1 88 ? 16.316 -15.160 -1.647 1.00 48.78 88 ARG A O 1
ATOM 659 N N . PRO A 1 89 ? 16.156 -16.384 -3.526 1.00 43.59 89 PRO A N 1
ATOM 660 C CA . PRO A 1 89 ? 15.143 -17.285 -2.982 1.00 43.59 89 PRO A CA 1
ATOM 661 C C . PRO A 1 89 ? 15.730 -18.017 -1.762 1.00 43.59 89 PRO A C 1
ATOM 663 O O . PRO A 1 89 ? 16.730 -18.720 -1.900 1.00 43.59 89 PRO A O 1
ATOM 666 N N . GLY A 1 90 ? 15.156 -17.798 -0.576 1.00 50.53 90 GLY A N 1
ATOM 667 C CA . GLY A 1 90 ? 15.673 -18.293 0.713 1.00 50.53 90 GLY A CA 1
ATOM 668 C C . GLY A 1 90 ? 16.302 -17.225 1.624 1.00 50.53 90 GLY A C 1
ATOM 669 O O . GLY A 1 90 ? 16.541 -17.496 2.793 1.00 50.53 90 GLY A O 1
ATOM 670 N N . GLU A 1 91 ? 16.508 -16.000 1.132 1.00 49.94 91 GLU A N 1
ATOM 671 C CA . GLU A 1 91 ? 16.986 -14.832 1.898 1.00 49.94 91 GLU A CA 1
ATOM 672 C C . GLU A 1 91 ? 15.838 -13.836 2.169 1.00 49.94 91 GLU A C 1
ATOM 674 O O . GLU A 1 91 ? 16.009 -12.622 2.168 1.00 49.94 91 GLU A O 1
ATOM 679 N N . GLY A 1 92 ? 14.624 -14.365 2.332 1.00 53.78 92 GLY A N 1
ATOM 680 C CA . GLY A 1 92 ? 13.401 -13.612 2.634 1.00 53.78 92 GLY A CA 1
ATOM 681 C C . GLY A 1 92 ? 12.507 -14.300 3.668 1.00 53.78 92 GLY A C 1
ATOM 682 O O . GLY A 1 92 ? 11.377 -13.862 3.880 1.00 53.78 92 GLY A O 1
ATOM 683 N N . ASP A 1 93 ? 12.999 -15.372 4.297 1.00 57.88 93 ASP A N 1
ATOM 684 C CA . ASP A 1 93 ? 12.301 -16.024 5.402 1.00 57.88 93 ASP A CA 1
ATOM 685 C C . ASP A 1 93 ? 12.396 -15.131 6.639 1.00 57.88 93 ASP A C 1
ATOM 687 O O . ASP A 1 93 ? 13.430 -15.038 7.298 1.00 57.88 93 ASP A O 1
ATOM 691 N N . LEU A 1 94 ? 11.287 -14.454 6.929 1.00 65.38 94 LEU A N 1
ATOM 692 C CA . LEU A 1 94 ? 11.112 -13.644 8.125 1.00 65.38 94 LEU A CA 1
ATOM 693 C C . LEU A 1 94 ? 10.999 -14.562 9.347 1.00 65.38 94 LEU A C 1
ATOM 695 O O . LEU A 1 94 ? 10.002 -15.264 9.531 1.00 65.38 94 LEU A O 1
ATOM 699 N N . VAL A 1 95 ? 11.996 -14.527 10.229 1.00 70.25 95 VAL A N 1
ATOM 700 C CA . VAL A 1 95 ? 11.945 -15.235 11.511 1.00 70.25 95 VAL A CA 1
ATOM 701 C C . VAL A 1 95 ? 11.275 -14.329 12.533 1.00 70.25 95 VAL A C 1
ATOM 703 O O . VAL A 1 95 ? 11.882 -13.411 13.090 1.00 70.25 95 VAL A O 1
ATOM 706 N N . CYS A 1 96 ? 10.001 -14.603 12.797 1.00 73.69 96 CYS A N 1
ATOM 707 C CA . CYS A 1 96 ? 9.215 -13.863 13.774 1.00 73.69 96 CYS A CA 1
ATOM 708 C C . CYS A 1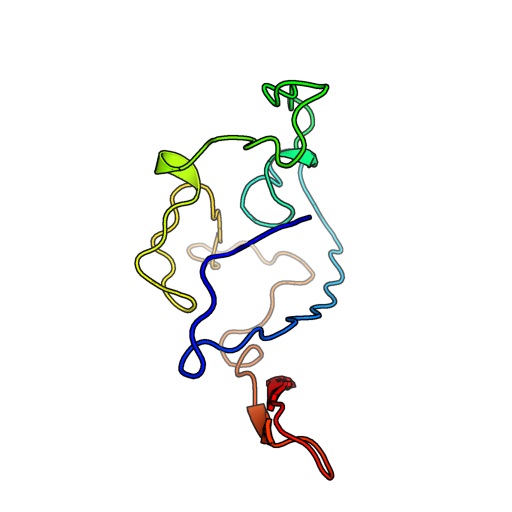 96 ? 9.382 -14.437 15.187 1.00 73.69 96 CYS A C 1
ATOM 710 O O . CYS A 1 96 ? 9.296 -15.645 15.406 1.00 73.69 96 CYS A O 1
ATOM 712 N N . LYS A 1 97 ? 9.599 -13.559 16.169 1.00 76.44 97 LYS A N 1
ATOM 713 C CA . LYS A 1 97 ? 9.647 -13.901 17.597 1.00 76.44 97 LYS A CA 1
ATOM 714 C C . LYS A 1 97 ? 8.782 -12.940 18.400 1.00 76.44 97 LYS A C 1
ATOM 716 O O . LYS A 1 97 ? 8.657 -11.765 18.056 1.00 76.44 97 LYS A O 1
ATOM 721 N N . THR A 1 98 ? 8.212 -13.429 19.495 1.00 76.12 98 THR A N 1
ATOM 722 C CA . THR A 1 98 ? 7.508 -12.591 20.470 1.00 76.12 98 THR A CA 1
ATOM 723 C C . THR A 1 98 ? 8.496 -11.603 21.097 1.00 76.12 98 THR A C 1
ATOM 725 O O . THR A 1 98 ? 9.596 -11.993 21.492 1.00 76.12 98 THR A O 1
ATOM 728 N N . GLY A 1 99 ? 8.140 -10.318 21.149 1.00 66.62 99 GLY A N 1
ATOM 729 C CA . GLY A 1 99 ? 9.008 -9.268 21.690 1.00 66.62 99 GLY A CA 1
ATOM 730 C C . GLY A 1 99 ? 9.308 -9.456 23.183 1.00 66.62 99 GLY A C 1
ATOM 731 O O . GLY A 1 99 ? 8.486 -9.989 23.929 1.00 66.62 99 GLY A O 1
ATOM 732 N N . PHE A 1 100 ? 10.481 -8.996 23.634 1.00 53.38 100 PHE A N 1
ATOM 733 C CA . PHE A 1 100 ? 10.846 -9.011 25.054 1.00 53.38 100 PHE A CA 1
ATOM 734 C C . PHE A 1 100 ? 9.830 -8.173 25.859 1.00 53.38 100 PHE A C 1
ATOM 736 O O . PHE A 1 100 ? 9.744 -6.961 25.681 1.00 53.38 100 PHE A O 1
ATOM 743 N N . ASN A 1 101 ? 9.073 -8.829 26.747 1.00 58.81 101 ASN A N 1
ATOM 744 C CA . ASN A 1 101 ? 8.130 -8.247 27.719 1.00 58.81 101 ASN A CA 1
ATOM 745 C C . ASN A 1 101 ? 6.811 -7.622 27.197 1.00 58.81 101 ASN A C 1
ATOM 747 O O . ASN A 1 101 ? 6.215 -6.819 27.915 1.00 58.81 101 ASN A O 1
ATOM 751 N N . GLY A 1 102 ? 6.281 -7.986 26.018 1.00 56.81 102 GLY A N 1
ATOM 752 C CA . GLY A 1 102 ? 5.008 -7.404 25.546 1.00 56.81 102 GLY A CA 1
ATOM 753 C C . GLY A 1 102 ? 4.208 -8.213 24.518 1.00 56.81 102 GLY A C 1
ATOM 754 O O . GLY A 1 102 ? 4.704 -9.160 23.912 1.00 56.81 102 GLY A O 1
ATOM 755 N N . ARG A 1 103 ? 2.943 -7.806 24.306 1.00 63.34 103 ARG A N 1
ATOM 756 C CA . ARG A 1 103 ? 2.070 -8.276 23.213 1.00 63.34 103 ARG A CA 1
ATOM 757 C C . ARG A 1 103 ? 2.555 -7.672 21.886 1.00 63.34 103 ARG A C 1
ATOM 759 O O . ARG A 1 103 ? 2.088 -6.611 21.489 1.00 63.34 103 ARG A O 1
ATOM 766 N N . GLY A 1 104 ? 3.515 -8.316 21.228 1.00 63.88 104 GLY A N 1
ATOM 767 C CA . GLY A 1 104 ? 4.030 -7.888 19.924 1.00 63.88 104 GLY A CA 1
ATOM 768 C C . GLY A 1 104 ? 4.940 -8.938 19.286 1.00 63.88 104 GLY A C 1
ATOM 769 O O . GLY A 1 104 ? 5.521 -9.765 19.989 1.00 63.88 104 GLY A O 1
ATOM 770 N N . MET A 1 105 ? 5.057 -8.913 17.957 1.00 71.50 105 MET A N 1
ATOM 771 C CA . MET A 1 105 ? 5.945 -9.791 17.188 1.00 71.50 105 MET A CA 1
ATOM 772 C C . MET A 1 105 ? 6.996 -8.955 16.462 1.00 71.50 105 MET A C 1
ATOM 774 O O . MET A 1 105 ? 6.671 -7.922 15.882 1.00 71.50 105 MET A O 1
ATOM 778 N N . ILE A 1 106 ? 8.246 -9.407 16.495 1.00 69.25 106 ILE A N 1
ATOM 779 C CA . ILE A 1 106 ? 9.354 -8.830 15.732 1.00 69.25 106 ILE A CA 1
ATOM 780 C C . ILE A 1 106 ? 9.782 -9.876 14.715 1.00 69.25 106 ILE A C 1
ATOM 782 O O . ILE A 1 106 ? 10.170 -10.976 15.106 1.00 69.25 106 ILE A O 1
ATOM 786 N N . CYS A 1 107 ? 9.729 -9.524 13.436 1.00 71.06 107 CYS A N 1
ATOM 787 C CA . CYS A 1 107 ? 10.201 -10.358 12.340 1.00 71.06 107 CYS A CA 1
ATOM 788 C C . CYS A 1 107 ? 11.514 -9.778 11.803 1.00 71.06 107 CYS A C 1
ATOM 790 O O . CYS A 1 107 ? 11.609 -8.566 11.601 1.00 71.06 107 CYS A O 1
ATOM 792 N N . LYS A 1 108 ? 12.529 -10.629 11.650 1.00 65.44 108 LYS A N 1
ATOM 793 C CA . LYS A 1 108 ? 13.829 -10.292 11.059 1.00 65.44 108 LYS A CA 1
ATOM 794 C C . LYS A 1 108 ? 14.117 -11.191 9.878 1.00 65.44 108 LYS A C 1
ATOM 796 O O . LYS A 1 108 ? 13.747 -12.379 9.988 1.00 65.44 108 LYS A O 1
#

Organism: NCBI:txid210225

Foldseek 3Di:
DCPVVDDPPDDDDDDDDDDDDDDDDLLCCQPPRQVSRPPRDAPFDPPDPDTDRDPCQQQDDPDDPDPPRNSNDDPDPPDDDPDVPDQDDVNPPWDWDQDDPDDDIDTD

pLDDT: mean 72.18, std 13.74, range [42.19, 89.38]